Protein AF-A0AAW1VVE3-F1 (afdb_monomer_lite)

Sequence (100 aa):
MSASGYDGAYPKVSSWKTTEGETSNCCSWDGVGCDDRTGRVIALDVSHSYLYGQIPQKLAQLTSLTYFNVSHNNLTGSIPQRVLISYIREHFIRGKLRIV

Secondary structure (DSSP, 8-state):
-EE--STT---GGGG----TTS---GGGSTTEEE-TTT--EEEEE-TTS-EEEEPPGGGGG-TT--EEE--SSEEESPPPHHHHHHHHHHHHHTT-----

Structure (mmCIF, N/CA/C/O backbone):
data_AF-A0AAW1VVE3-F1
#
_entry.id   AF-A0AAW1VVE3-F1
#
loop_
_atom_site.group_PDB
_atom_site.id
_atom_site.type_symbol
_atom_site.label_atom_id
_atom_site.label_alt_id
_atom_site.label_comp_id
_atom_site.label_asym_id
_atom_site.label_entity_id
_atom_site.label_seq_id
_atom_site.pdbx_PDB_ins_code
_atom_site.Cartn_x
_atom_site.Cartn_y
_atom_site.Cartn_z
_atom_site.occupancy
_atom_site.B_iso_or_equiv
_atom_site.auth_seq_id
_atom_site.auth_comp_id
_atom_site.auth_asym_id
_atom_site.auth_atom_id
_atom_site.pdbx_PDB_model_num
ATOM 1 N N . MET A 1 1 ? 8.793 -4.379 -0.513 1.00 80.94 1 MET A N 1
ATOM 2 C CA . MET A 1 1 ? 8.592 -3.761 -1.837 1.00 80.94 1 MET A CA 1
ATOM 3 C C . MET A 1 1 ? 9.353 -2.455 -1.914 1.00 80.94 1 MET A C 1
ATOM 5 O O . MET A 1 1 ? 9.469 -1.788 -0.891 1.00 80.94 1 MET A O 1
ATOM 9 N N . SER A 1 2 ? 9.852 -2.136 -3.103 1.00 87.56 2 SER A N 1
ATOM 10 C CA . SER A 1 2 ? 10.632 -0.933 -3.404 1.00 87.56 2 SER A CA 1
ATOM 11 C C . SER A 1 2 ? 10.052 -0.236 -4.631 1.00 87.56 2 SER A C 1
ATOM 13 O O . SER A 1 2 ? 9.389 -0.874 -5.451 1.00 87.56 2 SER A O 1
ATOM 15 N N . ALA A 1 3 ? 10.296 1.065 -4.750 1.00 87.69 3 ALA A N 1
ATOM 16 C CA . ALA A 1 3 ? 9.888 1.866 -5.895 1.00 87.69 3 ALA A CA 1
ATOM 17 C C . ALA A 1 3 ? 11.025 2.010 -6.911 1.00 87.69 3 ALA A C 1
ATOM 19 O O . ALA A 1 3 ? 12.200 2.040 -6.540 1.00 87.69 3 ALA A O 1
ATOM 20 N N . SER A 1 4 ? 10.673 2.085 -8.194 1.00 82.56 4 SER A N 1
ATOM 21 C CA . SER A 1 4 ? 11.624 2.442 -9.247 1.00 82.56 4 SER A CA 1
ATOM 22 C C . SER A 1 4 ? 12.065 3.907 -9.136 1.00 82.56 4 SER A C 1
ATOM 24 O O . SER A 1 4 ? 11.281 4.755 -8.716 1.00 82.56 4 SER A O 1
ATOM 26 N N . GLY A 1 5 ? 13.313 4.190 -9.520 1.00 80.19 5 GLY A N 1
ATOM 27 C CA . GLY A 1 5 ? 13.909 5.531 -9.502 1.00 80.19 5 GLY A CA 1
ATOM 28 C C . GLY A 1 5 ? 14.055 6.192 -10.878 1.00 80.19 5 GLY A C 1
ATOM 29 O O . GLY A 1 5 ? 14.802 7.157 -10.984 1.00 80.19 5 GLY A O 1
ATOM 30 N N . TYR A 1 6 ? 13.424 5.665 -11.936 1.00 80.12 6 TYR A N 1
ATOM 31 C CA . TYR A 1 6 ? 13.502 6.277 -13.270 1.00 80.12 6 TYR A CA 1
ATOM 32 C C . TYR A 1 6 ? 12.663 7.558 -13.357 1.00 80.12 6 TYR A C 1
ATOM 34 O O . TYR A 1 6 ? 11.564 7.636 -12.803 1.00 80.12 6 TYR A O 1
ATOM 42 N N . ASP A 1 7 ? 13.178 8.537 -14.099 1.00 73.56 7 ASP A N 1
ATOM 43 C CA . ASP A 1 7 ? 12.521 9.818 -14.349 1.00 73.56 7 ASP A CA 1
ATOM 44 C C . ASP A 1 7 ? 11.209 9.590 -15.127 1.00 73.56 7 ASP A C 1
ATOM 46 O O . ASP A 1 7 ? 11.213 9.041 -16.230 1.00 73.56 7 ASP A O 1
ATOM 50 N N . GLY A 1 8 ? 10.071 9.903 -14.497 1.00 78.12 8 GLY A N 1
ATOM 51 C CA . GLY A 1 8 ? 8.719 9.617 -15.005 1.00 78.12 8 GLY A CA 1
ATOM 52 C C . GLY A 1 8 ? 7.927 8.547 -14.239 1.00 78.12 8 GLY A C 1
ATOM 53 O O . GLY A 1 8 ? 6.733 8.380 -14.491 1.00 78.12 8 GLY A O 1
ATOM 54 N N . ALA A 1 9 ? 8.531 7.843 -13.277 1.00 84.38 9 ALA A N 1
ATOM 55 C CA . ALA A 1 9 ? 7.775 6.984 -12.366 1.00 84.38 9 ALA A CA 1
ATOM 56 C C . ALA A 1 9 ? 7.081 7.821 -11.273 1.00 84.38 9 ALA A C 1
ATOM 58 O O . ALA A 1 9 ? 7.725 8.626 -10.603 1.00 84.38 9 ALA A O 1
ATOM 59 N N . TYR A 1 10 ? 5.785 7.578 -11.032 1.00 88.25 10 TYR A N 1
ATOM 60 C CA . TYR A 1 10 ? 5.051 8.120 -9.877 1.00 88.25 10 TYR A CA 1
ATOM 61 C C . TYR A 1 10 ? 4.685 7.007 -8.878 1.00 88.25 10 TYR A C 1
ATOM 63 O O . TYR A 1 10 ? 3.550 6.521 -8.849 1.00 88.25 10 TYR A O 1
ATOM 71 N N . PRO A 1 11 ? 5.647 6.523 -8.078 1.00 92.50 11 PRO A N 1
ATOM 72 C CA . PRO A 1 11 ? 5.364 5.540 -7.048 1.00 92.50 11 PRO A CA 1
ATOM 73 C C . PRO A 1 11 ? 4.657 6.211 -5.865 1.00 92.50 11 PRO A C 1
ATOM 75 O O . PRO A 1 11 ? 5.254 7.017 -5.155 1.00 92.50 11 PRO A O 1
ATOM 78 N N . LYS A 1 12 ? 3.403 5.829 -5.595 1.00 94.12 12 LYS A N 1
ATOM 79 C CA . LYS A 1 12 ? 2.607 6.389 -4.481 1.00 94.12 12 LYS A CA 1
ATOM 80 C C . LYS A 1 12 ? 3.307 6.297 -3.118 1.00 94.12 12 LYS A C 1
ATOM 82 O O . LYS A 1 12 ? 3.170 7.181 -2.281 1.00 94.12 12 LYS A O 1
ATOM 87 N N . VAL A 1 13 ? 4.136 5.268 -2.920 1.00 91.62 13 VAL A N 1
ATOM 88 C CA . VAL A 1 13 ? 4.935 5.086 -1.695 1.00 91.62 13 VAL A CA 1
ATOM 89 C C . VAL A 1 13 ? 5.947 6.213 -1.440 1.00 91.62 13 VAL A C 1
ATOM 91 O O . VAL A 1 13 ? 6.423 6.345 -0.320 1.00 91.62 13 VAL A O 1
ATOM 94 N N . SER A 1 14 ? 6.255 7.063 -2.427 1.00 90.00 14 SER A N 1
ATOM 95 C CA . SER A 1 14 ? 7.079 8.265 -2.224 1.00 90.00 14 SER A CA 1
ATOM 96 C C . SER A 1 14 ? 6.409 9.317 -1.342 1.00 90.00 14 SER A C 1
ATOM 98 O O . SER A 1 14 ? 7.097 10.145 -0.740 1.00 90.00 14 SER A O 1
ATOM 100 N N . SER A 1 15 ? 5.076 9.300 -1.243 1.00 90.56 15 SER A N 1
ATOM 101 C CA . SER A 1 15 ? 4.343 10.188 -0.342 1.00 90.56 15 SER A CA 1
ATOM 102 C C . SER A 1 15 ? 4.378 9.693 1.113 1.00 90.56 15 SER A C 1
ATOM 104 O O . SER A 1 15 ? 4.010 10.440 2.020 1.00 90.56 15 SER A O 1
ATOM 106 N N . TRP A 1 16 ? 4.796 8.442 1.350 1.00 90.19 16 TRP A N 1
ATOM 107 C CA . TRP A 1 16 ? 4.735 7.778 2.652 1.00 90.19 16 TRP A CA 1
ATOM 108 C C . TRP A 1 16 ? 5.912 8.222 3.519 1.00 90.19 16 TRP A C 1
ATOM 110 O O . TRP A 1 16 ? 6.855 7.476 3.781 1.00 90.19 16 TRP A O 1
ATOM 120 N N . LYS A 1 17 ? 5.886 9.490 3.922 1.00 80.06 17 LYS A N 1
ATOM 121 C CA . LYS A 1 17 ? 6.923 10.093 4.752 1.00 80.06 17 LYS A CA 1
ATOM 122 C C . LYS A 1 17 ? 6.578 9.881 6.220 1.00 80.06 17 LYS A C 1
ATOM 124 O O . LYS A 1 17 ? 5.576 10.387 6.727 1.00 80.06 17 LYS A O 1
ATOM 129 N N . THR A 1 18 ? 7.427 9.134 6.911 1.00 74.00 18 THR A N 1
ATOM 130 C CA . THR A 1 18 ? 7.451 9.097 8.371 1.00 74.00 18 THR A CA 1
ATOM 131 C C . THR A 1 18 ? 8.465 10.136 8.834 1.00 74.00 18 THR A C 1
ATOM 133 O O . THR A 1 18 ? 9.667 9.923 8.690 1.00 74.00 18 THR A O 1
ATOM 136 N N . THR A 1 19 ? 7.999 11.283 9.318 1.00 63.34 19 THR A N 1
ATOM 137 C CA . THR A 1 19 ? 8.855 12.270 9.982 1.00 63.34 19 THR A CA 1
ATOM 138 C C . THR A 1 19 ? 9.306 11.696 11.326 1.00 63.34 19 THR A C 1
ATOM 140 O O . THR A 1 19 ? 8.486 11.256 12.132 1.00 63.34 19 THR A O 1
ATOM 143 N N . GLU A 1 20 ? 10.619 11.633 11.560 1.00 62.09 20 GLU A N 1
ATOM 144 C CA . GLU A 1 20 ? 11.150 11.243 12.868 1.00 62.09 20 GLU A CA 1
ATOM 145 C C . GLU A 1 20 ? 10.663 12.244 13.924 1.00 62.09 20 GLU A C 1
ATOM 147 O O . GLU A 1 20 ? 10.887 13.445 13.799 1.00 62.09 20 GLU A O 1
ATOM 152 N N . GLY A 1 21 ? 9.970 11.747 14.951 1.00 60.34 21 GLY A N 1
ATOM 153 C CA . GLY A 1 21 ? 9.437 12.569 16.043 1.00 60.34 21 GLY A CA 1
ATOM 154 C C . GLY A 1 21 ? 7.963 12.974 15.917 1.00 60.34 21 GLY A C 1
ATOM 155 O O . GLY A 1 21 ? 7.421 13.505 16.883 1.00 60.34 21 GLY A O 1
ATOM 156 N N . GLU A 1 22 ? 7.284 12.668 14.806 1.00 57.34 22 GLU A N 1
ATOM 157 C CA . GLU A 1 22 ? 5.838 12.892 14.660 1.00 57.34 22 GLU A CA 1
ATOM 158 C C . GLU A 1 22 ? 5.064 11.579 14.498 1.00 57.34 22 GLU A C 1
ATOM 160 O O . GLU A 1 22 ? 5.509 10.616 13.867 1.00 57.34 22 GLU A O 1
ATOM 165 N N . THR A 1 23 ? 3.842 11.544 15.031 1.00 60.88 23 THR A N 1
ATOM 166 C CA . THR A 1 23 ? 2.867 10.503 14.700 1.00 60.88 23 THR A CA 1
ATOM 167 C C . THR A 1 23 ? 2.436 10.684 13.245 1.00 60.88 23 THR A C 1
ATOM 169 O O . THR A 1 23 ? 1.509 11.441 12.963 1.00 60.88 23 THR A O 1
ATOM 172 N N . SER A 1 24 ? 3.131 10.027 12.310 1.00 69.25 24 SER A N 1
ATOM 173 C CA . SER A 1 24 ? 2.794 10.081 10.884 1.00 69.25 24 SER A CA 1
ATOM 174 C C . SER A 1 24 ? 1.355 9.607 10.664 1.00 69.25 24 SER A C 1
ATOM 176 O O . SER A 1 24 ? 1.007 8.459 10.957 1.00 69.25 24 SER A O 1
ATOM 178 N N . ASN A 1 25 ? 0.501 10.506 10.173 1.00 84.62 25 ASN A N 1
ATOM 179 C CA . ASN A 1 25 ? -0.871 10.171 9.828 1.00 84.62 25 ASN A CA 1
ATOM 180 C C . ASN A 1 25 ? -0.897 9.520 8.444 1.00 84.62 25 ASN A C 1
ATOM 182 O O . ASN A 1 25 ? -0.934 10.205 7.427 1.00 84.62 25 ASN A O 1
ATOM 186 N N . CYS A 1 26 ? -0.905 8.189 8.409 1.00 90.12 26 CYS A N 1
ATOM 187 C CA . CYS A 1 26 ? -0.918 7.434 7.157 1.00 90.12 26 CYS A CA 1
ATOM 188 C C . CYS A 1 26 ? -2.130 7.716 6.253 1.00 90.12 26 CYS A C 1
ATOM 190 O O . CYS A 1 26 ? -2.089 7.387 5.075 1.00 90.12 26 CYS A O 1
ATOM 192 N N . CYS A 1 27 ? -3.192 8.348 6.759 1.00 92.00 27 CYS A N 1
ATOM 193 C CA . CYS A 1 27 ? -4.380 8.673 5.971 1.00 92.00 27 CYS A CA 1
ATOM 194 C C . CYS A 1 27 ? -4.169 9.834 4.987 1.00 92.00 27 CYS A C 1
ATOM 196 O O . CYS A 1 27 ? -5.022 10.064 4.137 1.00 92.00 27 CYS A O 1
ATOM 198 N N . SER A 1 28 ? -3.053 10.565 5.084 1.00 91.31 28 SER A N 1
ATOM 199 C CA . SER A 1 28 ? -2.643 11.547 4.071 1.00 91.31 28 SER A CA 1
ATOM 200 C C . SER A 1 28 ? -1.756 10.947 2.979 1.00 91.31 28 SER A C 1
ATOM 202 O O . SER A 1 28 ? -1.323 11.659 2.075 1.00 91.31 28 SER A O 1
ATOM 204 N N . TRP A 1 29 ? -1.437 9.654 3.068 1.00 93.88 29 TRP A N 1
ATOM 205 C CA . TRP A 1 29 ? -0.576 8.994 2.104 1.00 93.88 29 TRP A CA 1
ATOM 206 C C . TRP A 1 29 ? -1.334 8.610 0.834 1.00 93.88 29 TRP A C 1
ATOM 208 O O . TRP A 1 29 ? -2.439 8.068 0.878 1.00 93.88 29 TRP A O 1
ATOM 218 N N . ASP A 1 30 ? -0.690 8.803 -0.313 1.00 94.69 30 ASP A N 1
ATOM 219 C CA . ASP A 1 30 ? -1.219 8.411 -1.606 1.00 94.69 30 ASP A CA 1
ATOM 220 C C . ASP A 1 30 ? -1.507 6.912 -1.628 1.00 94.69 30 ASP A C 1
ATOM 222 O O . ASP A 1 30 ? -0.674 6.067 -1.273 1.00 94.69 30 ASP A O 1
ATOM 226 N N . GLY A 1 31 ? -2.714 6.588 -2.087 1.00 95.06 31 GLY A N 1
ATOM 227 C CA . GLY A 1 31 ? -3.188 5.215 -2.164 1.00 95.06 31 GLY A CA 1
ATOM 228 C C . GLY A 1 31 ? -3.655 4.636 -0.831 1.00 95.06 31 GLY A C 1
ATOM 229 O O . GLY A 1 31 ? -4.083 3.488 -0.829 1.00 95.06 31 GLY A O 1
ATOM 230 N N . VAL A 1 32 ? -3.616 5.378 0.279 1.00 95.81 32 VAL A N 1
ATOM 231 C CA . VAL A 1 32 ? -4.163 4.933 1.567 1.00 95.81 32 VAL A CA 1
ATOM 232 C C . VAL A 1 32 ? -5.521 5.587 1.797 1.00 95.81 32 VAL A C 1
ATOM 234 O O . VAL A 1 32 ? -5.641 6.804 1.841 1.00 95.81 32 VAL A O 1
ATOM 237 N N . GLY A 1 33 ? -6.556 4.766 1.956 1.00 95.81 33 GLY A N 1
ATOM 238 C CA . GLY A 1 33 ? -7.881 5.204 2.383 1.00 95.81 33 GLY A CA 1
ATOM 239 C C . GLY A 1 33 ? -8.160 4.748 3.808 1.00 95.81 33 GLY A C 1
ATOM 240 O O . GLY A 1 33 ? -7.991 3.567 4.135 1.00 95.81 33 GLY A O 1
ATOM 241 N N . CYS A 1 34 ? -8.611 5.676 4.644 1.00 96.19 34 CYS A N 1
ATOM 242 C CA . CYS A 1 34 ? -8.971 5.419 6.032 1.00 96.19 34 CYS A CA 1
ATOM 243 C C . CYS A 1 34 ? -10.476 5.553 6.261 1.00 96.19 34 CYS A C 1
ATOM 245 O O . CYS A 1 34 ? -11.171 6.251 5.533 1.00 96.19 34 CYS A O 1
ATOM 247 N N . ASP A 1 35 ? -10.970 4.875 7.290 1.00 95.31 35 ASP A N 1
ATOM 248 C CA . ASP A 1 35 ? -12.296 5.119 7.844 1.00 95.31 35 ASP A CA 1
ATOM 249 C C . ASP A 1 35 ? -12.281 6.420 8.660 1.00 95.31 35 ASP A C 1
ATOM 251 O O . ASP A 1 35 ? -11.533 6.525 9.633 1.00 95.31 35 ASP A O 1
ATOM 255 N N . ASP A 1 36 ? -13.125 7.389 8.298 1.00 92.75 36 ASP A N 1
ATOM 256 C CA . ASP A 1 36 ? -13.142 8.732 8.906 1.00 92.75 36 ASP A CA 1
ATOM 257 C C . ASP A 1 36 ? -13.468 8.724 10.408 1.00 92.75 36 ASP A C 1
ATOM 259 O O . ASP A 1 36 ? -13.107 9.645 11.140 1.00 92.75 36 ASP A O 1
ATOM 263 N N . ARG A 1 37 ? -14.150 7.679 10.896 1.00 94.12 37 ARG A N 1
ATOM 264 C CA . ARG A 1 37 ? -14.573 7.569 12.299 1.00 94.12 37 ARG A CA 1
ATOM 265 C C . ARG A 1 37 ? -13.506 6.936 13.189 1.00 94.12 37 ARG A C 1
ATOM 267 O O . ARG A 1 37 ? -13.394 7.290 14.358 1.00 94.12 37 ARG A O 1
ATOM 274 N N . THR A 1 38 ? -12.780 5.948 12.677 1.00 93.81 38 THR A N 1
ATOM 275 C CA . THR A 1 38 ? -11.832 5.135 13.457 1.00 93.81 38 THR A CA 1
ATOM 276 C C . THR A 1 38 ? -10.372 5.396 13.105 1.00 93.81 38 THR A C 1
ATOM 278 O O . THR A 1 38 ? -9.495 4.930 13.831 1.00 93.81 38 THR A O 1
ATOM 281 N N . GLY A 1 39 ? -10.098 6.088 11.996 1.00 92.31 39 GLY A N 1
ATOM 282 C CA . GLY A 1 39 ? -8.751 6.318 11.469 1.00 92.31 39 GLY A CA 1
ATOM 283 C C . GLY A 1 39 ? -8.053 5.047 10.976 1.00 92.31 39 GLY A C 1
ATOM 284 O O . GLY A 1 39 ? -6.855 5.061 10.706 1.00 92.31 39 GLY A O 1
ATOM 285 N N . ARG A 1 40 ? -8.764 3.915 10.888 1.00 94.00 40 ARG A N 1
ATOM 286 C CA . ARG A 1 40 ? -8.180 2.645 10.443 1.00 94.00 40 ARG A CA 1
ATOM 287 C C . ARG A 1 40 ? -8.090 2.603 8.927 1.00 94.00 40 ARG A C 1
ATOM 289 O O . ARG A 1 40 ? -9.022 3.008 8.242 1.00 94.00 40 ARG A O 1
ATOM 296 N N . VAL A 1 41 ? -7.010 2.022 8.411 1.00 95.00 41 VAL A N 1
ATOM 297 C CA . VAL A 1 41 ? -6.846 1.789 6.972 1.00 95.00 41 VAL A CA 1
ATOM 298 C C . VAL A 1 41 ? -7.874 0.762 6.491 1.00 95.00 41 VAL A C 1
ATOM 300 O O . VAL A 1 41 ? -7.884 -0.383 6.954 1.00 95.00 41 VAL A O 1
ATOM 303 N N . ILE A 1 42 ? -8.711 1.181 5.545 1.00 95.50 42 ILE A N 1
ATOM 304 C CA . ILE A 1 42 ? -9.750 0.364 4.902 1.00 95.50 42 ILE A CA 1
ATOM 305 C C . ILE A 1 42 ? -9.474 0.136 3.416 1.00 95.50 42 ILE A C 1
ATOM 307 O O . ILE A 1 42 ? -9.925 -0.863 2.862 1.00 95.50 42 ILE A O 1
ATOM 311 N N . ALA A 1 43 ? -8.674 0.992 2.779 1.00 94.75 43 ALA A N 1
ATOM 312 C CA . ALA A 1 43 ? -8.293 0.843 1.382 1.00 94.75 43 ALA A CA 1
ATOM 313 C C . ALA A 1 43 ? -6.790 1.050 1.192 1.00 94.75 43 ALA A C 1
ATOM 315 O O . ALA A 1 43 ? -6.195 1.951 1.779 1.00 94.75 43 ALA A O 1
ATOM 316 N N . LEU A 1 44 ? -6.184 0.216 0.349 1.00 94.81 44 LEU A N 1
ATOM 317 C CA . LEU A 1 44 ? -4.802 0.369 -0.084 1.00 94.81 44 LEU A CA 1
ATOM 318 C C . LEU A 1 44 ? -4.704 0.135 -1.597 1.00 94.81 44 LEU A C 1
ATOM 320 O O . LEU A 1 44 ? -4.795 -1.000 -2.066 1.00 94.81 44 LEU A O 1
ATOM 324 N N . ASP A 1 45 ? -4.516 1.215 -2.354 1.00 94.19 45 ASP A N 1
ATOM 325 C CA . ASP A 1 45 ? -4.319 1.224 -3.802 1.00 94.19 45 ASP A CA 1
ATOM 326 C C . ASP A 1 45 ? -2.913 1.699 -4.164 1.00 94.19 45 ASP A C 1
ATOM 328 O O . ASP A 1 45 ? -2.651 2.891 -4.312 1.00 94.19 45 ASP A O 1
ATOM 332 N N . VAL A 1 46 ? -2.014 0.753 -4.403 1.00 93.81 46 VAL A N 1
ATOM 333 C CA . VAL A 1 46 ? -0.687 1.034 -4.966 1.00 93.81 46 VAL A CA 1
ATOM 334 C C . VAL A 1 46 ? -0.572 0.500 -6.388 1.00 93.81 46 VAL A C 1
ATOM 336 O O . VAL A 1 46 ? 0.517 0.170 -6.850 1.00 93.81 46 VAL A O 1
ATOM 339 N N . SER A 1 47 ? -1.690 0.399 -7.110 1.00 92.25 47 SER A N 1
ATOM 340 C CA . SER A 1 47 ? -1.663 -0.012 -8.511 1.00 92.25 47 SER A CA 1
ATOM 341 C C . SER A 1 47 ? -0.897 0.997 -9.374 1.00 92.25 47 SER A C 1
ATOM 343 O O . SER A 1 47 ? -0.804 2.177 -9.012 1.00 92.25 47 SER A O 1
ATOM 345 N N . HIS A 1 48 ? -0.319 0.538 -10.489 1.00 91.88 48 HIS A N 1
ATOM 346 C CA . HIS A 1 48 ? 0.419 1.385 -11.445 1.00 91.88 48 HIS A CA 1
ATOM 347 C C . HIS A 1 48 ? 1.520 2.244 -10.800 1.00 91.88 48 HIS A C 1
ATOM 349 O O . HIS A 1 48 ? 1.747 3.381 -11.198 1.00 91.88 48 HIS A O 1
ATOM 355 N N . SER A 1 49 ? 2.181 1.726 -9.766 1.00 93.06 49 SER A N 1
ATOM 356 C CA . SER A 1 49 ? 3.127 2.501 -8.954 1.00 93.06 49 SER A CA 1
ATOM 357 C C . SER A 1 49 ? 4.582 2.105 -9.205 1.00 93.06 49 SER A C 1
ATOM 359 O O . SER A 1 49 ? 5.446 2.432 -8.398 1.00 93.06 49 SER A O 1
ATOM 361 N N . TYR A 1 50 ? 4.865 1.390 -10.304 1.00 92.50 50 TYR A N 1
ATOM 362 C CA . TYR A 1 50 ? 6.212 0.934 -10.679 1.00 92.50 50 TYR A CA 1
ATOM 363 C C . TYR A 1 50 ? 6.959 0.241 -9.525 1.00 92.50 50 TYR A C 1
ATOM 365 O O . TYR A 1 50 ? 8.178 0.366 -9.374 1.00 92.50 50 TYR A O 1
ATOM 373 N N . LEU A 1 51 ? 6.213 -0.476 -8.682 1.00 92.56 51 LEU A N 1
ATOM 374 C CA . LEU A 1 51 ? 6.761 -1.172 -7.527 1.00 92.56 51 LEU A CA 1
ATOM 375 C C . LEU A 1 51 ? 7.344 -2.517 -7.940 1.00 92.56 51 LEU A C 1
ATOM 377 O O . LEU A 1 51 ? 6.823 -3.182 -8.835 1.00 92.56 51 LEU A O 1
ATOM 381 N N . TYR A 1 52 ? 8.392 -2.941 -7.242 1.00 92.62 52 TYR A N 1
ATOM 382 C CA . TYR A 1 52 ? 9.007 -4.249 -7.432 1.00 92.62 52 TYR A CA 1
ATOM 383 C C . TYR A 1 52 ? 9.422 -4.904 -6.109 1.00 92.62 52 TYR A C 1
ATOM 385 O O . TYR A 1 52 ? 9.377 -4.306 -5.025 1.00 92.62 52 TYR A O 1
ATOM 393 N N . GLY A 1 53 ? 9.809 -6.177 -6.203 1.00 92.94 53 GLY A N 1
ATOM 394 C CA . GLY A 1 53 ? 10.178 -7.013 -5.061 1.00 92.94 53 GLY A CA 1
ATOM 395 C C . GLY A 1 53 ? 8.972 -7.697 -4.420 1.00 92.94 53 GLY A C 1
ATOM 396 O O . GLY A 1 53 ? 7.905 -7.794 -5.021 1.00 92.94 53 GLY A O 1
ATOM 397 N N . GLN A 1 54 ? 9.140 -8.211 -3.202 1.00 92.94 54 GLN A N 1
ATOM 398 C CA . GLN A 1 54 ? 8.106 -9.024 -2.562 1.00 92.94 54 GLN A CA 1
ATOM 399 C C . GLN A 1 54 ? 6.999 -8.196 -1.894 1.00 92.94 54 GLN A C 1
ATOM 401 O O . GLN A 1 54 ? 7.266 -7.141 -1.293 1.00 92.94 54 GLN A O 1
ATOM 406 N N . ILE A 1 55 ? 5.773 -8.730 -1.945 1.00 91.12 55 ILE A N 1
ATOM 407 C CA . ILE A 1 55 ? 4.625 -8.259 -1.160 1.00 91.12 55 ILE A CA 1
ATOM 408 C C . ILE A 1 55 ? 4.915 -8.486 0.338 1.00 91.12 55 ILE A C 1
ATOM 410 O O . ILE A 1 55 ? 5.115 -9.629 0.762 1.00 91.12 55 ILE A O 1
ATOM 414 N N . PRO A 1 56 ? 4.947 -7.428 1.172 1.00 91.88 56 PRO A N 1
ATOM 415 C CA . PRO A 1 56 ? 5.268 -7.574 2.588 1.00 91.88 56 PRO A CA 1
ATOM 416 C C . PRO A 1 56 ? 4.180 -8.325 3.361 1.00 91.88 56 PRO A C 1
ATOM 418 O O . PRO A 1 56 ? 3.021 -7.913 3.382 1.00 91.88 56 PRO A O 1
ATOM 421 N N . GLN A 1 57 ? 4.569 -9.358 4.112 1.00 91.19 57 GLN A N 1
ATOM 422 C CA . GLN A 1 57 ? 3.626 -10.114 4.950 1.00 91.19 57 GLN A CA 1
ATOM 423 C C . GLN A 1 57 ? 3.040 -9.286 6.105 1.00 91.19 57 GLN A C 1
ATOM 425 O O . GLN A 1 57 ? 1.942 -9.573 6.578 1.00 91.19 57 GLN A O 1
ATOM 430 N N . LYS A 1 58 ? 3.706 -8.189 6.499 1.00 91.19 58 LYS A N 1
ATOM 431 C CA . LYS A 1 58 ? 3.187 -7.224 7.485 1.00 91.19 58 LYS A CA 1
ATOM 432 C C . LYS A 1 58 ? 1.867 -6.568 7.058 1.00 91.19 58 LYS A C 1
ATOM 434 O O . LYS A 1 58 ? 1.132 -6.117 7.927 1.00 91.19 58 LYS A O 1
ATOM 439 N N . LEU A 1 59 ? 1.506 -6.584 5.768 1.00 90.12 59 LEU A N 1
ATOM 440 C CA . LEU A 1 59 ? 0.187 -6.122 5.311 1.00 90.12 59 LEU A CA 1
ATOM 441 C C . LEU A 1 59 ? -0.970 -6.898 5.968 1.00 90.12 59 LEU A C 1
ATOM 443 O O . LEU A 1 59 ? -2.065 -6.362 6.099 1.00 90.12 59 LEU A O 1
ATOM 447 N N . ALA A 1 60 ? -0.724 -8.112 6.476 1.00 88.88 60 ALA A N 1
ATOM 448 C CA . ALA A 1 60 ? -1.692 -8.861 7.276 1.00 88.88 60 ALA A CA 1
ATOM 449 C C . ALA A 1 60 ? -2.073 -8.182 8.610 1.00 88.88 60 ALA A C 1
ATOM 451 O O . ALA A 1 60 ? -3.013 -8.629 9.264 1.00 88.88 60 ALA A O 1
ATOM 452 N N . GLN A 1 61 ? -1.368 -7.130 9.036 1.00 92.69 61 GLN A N 1
ATOM 453 C CA . GLN A 1 61 ? -1.713 -6.343 10.225 1.00 92.69 61 GLN A CA 1
ATOM 454 C C . GLN A 1 61 ? -2.828 -5.318 9.953 1.00 92.69 61 GLN A C 1
ATOM 456 O O . GLN A 1 61 ? -3.453 -4.834 10.896 1.00 92.69 61 GLN A O 1
ATOM 461 N N . LEU A 1 62 ? -3.132 -5.024 8.683 1.00 92.12 62 LEU A N 1
ATOM 462 C CA . LEU A 1 62 ? -4.222 -4.132 8.280 1.00 92.12 62 LEU A CA 1
ATOM 463 C C . LEU A 1 62 ? -5.566 -4.870 8.372 1.00 92.12 62 LEU A C 1
ATOM 465 O O . LEU A 1 62 ? -6.153 -5.296 7.382 1.00 92.12 62 LEU A O 1
ATOM 469 N N . THR A 1 63 ? -6.045 -5.074 9.598 1.00 91.75 63 THR A N 1
ATOM 470 C CA . THR A 1 63 ? -7.203 -5.938 9.890 1.00 91.75 63 THR A CA 1
ATOM 471 C C . THR A 1 63 ? -8.546 -5.392 9.410 1.00 91.75 63 THR A C 1
ATOM 473 O O . THR A 1 63 ? -9.500 -6.158 9.322 1.00 91.75 63 THR A O 1
ATOM 476 N N . SER A 1 64 ? -8.632 -4.093 9.115 1.00 93.94 64 SER A N 1
ATOM 477 C CA . SER A 1 64 ? -9.859 -3.427 8.645 1.00 93.94 64 SER A CA 1
ATOM 478 C C . SER A 1 64 ? -9.880 -3.209 7.126 1.00 93.94 64 SER A C 1
ATOM 480 O O . SER A 1 64 ? -10.793 -2.571 6.617 1.00 93.94 64 SER A O 1
ATOM 482 N N . LEU A 1 65 ? -8.892 -3.744 6.402 1.00 92.38 65 LEU A N 1
ATOM 483 C CA . LEU A 1 65 ? -8.710 -3.523 4.972 1.00 92.38 65 LEU A CA 1
ATOM 484 C C . LEU A 1 65 ? -9.794 -4.240 4.150 1.00 92.38 65 LEU A C 1
ATOM 486 O O . LEU A 1 65 ? -9.844 -5.469 4.102 1.00 92.38 65 LEU A O 1
ATOM 490 N N . THR A 1 66 ? -10.642 -3.478 3.466 1.00 92.00 66 THR A N 1
ATOM 491 C CA . THR A 1 66 ? -11.731 -3.973 2.609 1.00 92.00 66 THR A CA 1
ATOM 492 C C . THR A 1 66 ? -11.405 -3.875 1.122 1.00 92.00 66 THR A C 1
ATOM 494 O O . THR A 1 66 ? -11.950 -4.651 0.340 1.00 92.00 66 THR A O 1
ATOM 497 N N . TYR A 1 67 ? -10.476 -2.992 0.744 1.00 91.19 67 TYR A N 1
ATOM 498 C CA . TYR A 1 67 ? -10.004 -2.813 -0.627 1.00 91.19 67 TYR A CA 1
ATOM 499 C C . TYR A 1 67 ? -8.475 -2.913 -0.695 1.00 91.19 67 TYR A C 1
ATOM 501 O O . TYR A 1 67 ? -7.760 -2.243 0.054 1.00 91.19 67 TYR A O 1
ATOM 509 N N . PHE A 1 68 ? -7.962 -3.741 -1.607 1.00 91.12 68 PHE A N 1
ATOM 510 C CA . PHE A 1 68 ? -6.524 -3.901 -1.822 1.00 91.12 68 PHE A CA 1
ATOM 511 C C . PHE A 1 68 ? -6.208 -4.093 -3.300 1.00 91.12 68 PHE A C 1
ATOM 513 O O . PHE A 1 68 ? -6.623 -5.084 -3.900 1.00 91.12 68 PHE A O 1
ATOM 520 N N . ASN A 1 69 ? -5.428 -3.175 -3.869 1.00 90.00 69 ASN A N 1
ATOM 521 C CA . ASN A 1 69 ? -5.046 -3.211 -5.272 1.00 90.00 69 ASN A CA 1
ATOM 522 C C . ASN A 1 69 ? -3.543 -2.954 -5.443 1.00 90.00 69 ASN A C 1
ATOM 524 O O . ASN A 1 69 ? -3.031 -1.870 -5.167 1.00 90.00 69 ASN A O 1
ATOM 528 N N . VAL A 1 70 ? -2.842 -3.976 -5.935 1.00 91.06 70 VAL A N 1
ATOM 529 C CA . VAL A 1 70 ? -1.402 -3.953 -6.257 1.00 91.06 70 VAL A CA 1
ATOM 530 C C . VAL A 1 70 ? -1.132 -4.230 -7.736 1.00 91.06 70 VAL A C 1
ATOM 532 O O . VAL A 1 70 ? 0.013 -4.447 -8.131 1.00 91.06 70 VAL A O 1
ATOM 535 N N . SER A 1 71 ? -2.181 -4.247 -8.561 1.00 88.19 71 SER A N 1
ATOM 536 C CA . SER A 1 71 ? -2.082 -4.569 -9.985 1.00 88.19 71 SER A CA 1
ATOM 537 C C . SER A 1 71 ? -1.197 -3.579 -10.749 1.00 88.19 71 SER A C 1
ATOM 539 O O . SER A 1 71 ? -0.974 -2.452 -10.311 1.00 88.19 71 SER A O 1
ATOM 541 N N . HIS A 1 72 ? -0.692 -3.992 -11.913 1.00 90.00 72 HIS A N 1
ATOM 542 C CA . HIS A 1 72 ? 0.176 -3.152 -12.749 1.00 90.00 72 HIS A CA 1
ATOM 543 C C . HIS A 1 72 ? 1.449 -2.680 -12.020 1.00 90.00 72 HIS A C 1
ATOM 545 O O . HIS A 1 72 ? 1.859 -1.526 -12.108 1.00 90.00 72 HIS A O 1
ATOM 551 N N . ASN A 1 73 ? 2.076 -3.605 -11.297 1.00 90.75 73 ASN A N 1
ATOM 552 C CA . ASN A 1 73 ? 3.413 -3.480 -10.727 1.00 90.75 73 ASN A CA 1
ATOM 553 C C . ASN A 1 73 ? 4.225 -4.735 -11.076 1.00 90.75 73 ASN A C 1
ATOM 555 O O . ASN A 1 73 ? 3.671 -5.706 -11.585 1.00 90.75 73 ASN A O 1
ATOM 559 N N . ASN A 1 74 ? 5.517 -4.735 -10.755 1.00 91.88 74 ASN A N 1
ATOM 560 C CA . ASN A 1 74 ? 6.409 -5.887 -10.885 1.00 91.88 74 ASN A CA 1
ATOM 561 C C . ASN A 1 74 ? 6.660 -6.558 -9.517 1.00 91.88 74 ASN A C 1
ATOM 56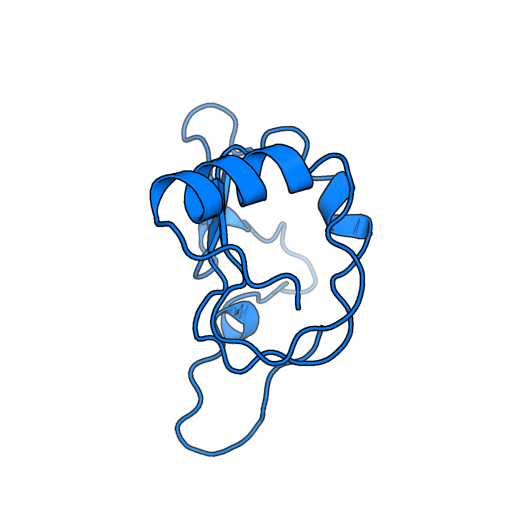3 O O . ASN A 1 74 ? 7.797 -6.830 -9.119 1.00 91.88 74 ASN A O 1
ATOM 567 N N . LEU A 1 75 ? 5.585 -6.723 -8.742 1.00 91.44 75 LEU A N 1
ATOM 568 C CA . LEU A 1 75 ? 5.626 -7.321 -7.409 1.00 91.44 75 LEU A CA 1
ATOM 569 C C . LEU A 1 75 ? 5.599 -8.848 -7.505 1.00 91.44 75 LEU A C 1
ATOM 571 O O . LEU A 1 75 ? 4.982 -9.412 -8.397 1.00 91.44 75 LEU A O 1
ATOM 575 N N . THR A 1 76 ? 6.252 -9.512 -6.558 1.00 90.44 76 THR A N 1
ATOM 576 C CA . THR A 1 76 ? 6.352 -10.977 -6.474 1.00 90.44 76 THR A CA 1
ATOM 577 C C . THR A 1 76 ? 5.941 -11.476 -5.087 1.00 90.44 76 THR A C 1
ATOM 579 O O . THR A 1 76 ? 5.742 -10.693 -4.152 1.00 90.44 76 THR A O 1
ATOM 582 N N . GLY A 1 77 ? 5.841 -12.796 -4.926 1.00 88.25 77 GLY A N 1
ATOM 583 C CA . GLY A 1 77 ? 5.443 -13.427 -3.668 1.00 88.25 77 GLY A CA 1
ATOM 584 C C . GLY A 1 77 ? 3.926 -13.510 -3.491 1.00 88.25 77 GLY A C 1
ATOM 585 O O . GLY A 1 77 ? 3.151 -13.111 -4.356 1.00 88.25 77 GLY A O 1
ATOM 586 N N . SER A 1 78 ? 3.497 -14.077 -2.366 1.00 88.25 78 SER A N 1
ATOM 587 C CA . SER A 1 78 ? 2.082 -14.311 -2.087 1.00 88.25 78 SER A CA 1
ATOM 588 C C . SER A 1 78 ? 1.423 -13.118 -1.401 1.00 88.25 78 SER A C 1
ATOM 590 O O . SER A 1 78 ? 1.990 -12.472 -0.514 1.00 88.25 78 SER A O 1
ATOM 592 N N . ILE A 1 79 ? 0.171 -12.863 -1.777 1.00 87.12 79 ILE A N 1
ATOM 593 C CA . ILE A 1 79 ? -0.694 -11.948 -1.036 1.00 87.12 79 ILE A CA 1
ATOM 594 C C . ILE A 1 79 ? -1.017 -12.597 0.318 1.00 87.12 79 ILE A C 1
ATOM 596 O O . ILE A 1 79 ? -1.463 -13.748 0.338 1.00 87.12 79 ILE A O 1
ATOM 600 N N . PRO A 1 80 ? -0.826 -11.896 1.450 1.00 88.88 80 PRO A N 1
ATOM 601 C CA . PRO A 1 80 ? -1.117 -12.463 2.761 1.00 88.88 80 PRO A CA 1
ATOM 602 C C . PRO A 1 80 ? -2.593 -12.855 2.872 1.00 88.88 80 PRO A C 1
ATOM 604 O O . PRO A 1 80 ? -3.469 -12.074 2.499 1.00 88.88 80 PRO A O 1
ATOM 607 N N . GLN A 1 81 ? -2.883 -14.031 3.436 1.00 84.25 81 GLN A N 1
ATOM 608 C CA . GLN A 1 81 ? -4.232 -14.621 3.465 1.00 84.25 81 GLN A CA 1
ATOM 609 C C . GLN A 1 81 ? -5.313 -13.662 3.991 1.00 84.25 81 GLN A C 1
ATOM 611 O O . GLN A 1 81 ? -6.425 -13.637 3.471 1.00 84.25 81 GLN A O 1
ATOM 616 N N . ARG A 1 82 ? -4.984 -12.835 4.993 1.00 83.12 82 ARG A N 1
ATOM 617 C CA . ARG A 1 82 ? -5.935 -11.872 5.569 1.00 83.12 82 ARG A CA 1
ATOM 618 C C . ARG A 1 82 ? -6.359 -10.781 4.578 1.00 83.12 82 ARG A C 1
ATOM 620 O O . ARG A 1 82 ? -7.487 -10.314 4.650 1.00 83.12 82 ARG A O 1
ATOM 627 N N . VAL A 1 83 ? -5.477 -10.399 3.658 1.00 84.62 83 VAL A N 1
ATOM 628 C CA . VAL A 1 83 ? -5.723 -9.355 2.648 1.00 84.62 83 VAL A CA 1
ATOM 629 C C . VAL A 1 83 ? -6.197 -9.950 1.317 1.00 84.62 83 VAL A C 1
ATOM 631 O O . VAL A 1 83 ? -6.807 -9.270 0.494 1.00 84.62 83 VAL A O 1
ATOM 634 N N . LEU A 1 84 ? -5.959 -11.249 1.119 1.00 82.44 84 LEU A N 1
ATOM 635 C CA . LEU A 1 84 ? -6.312 -11.987 -0.089 1.00 82.44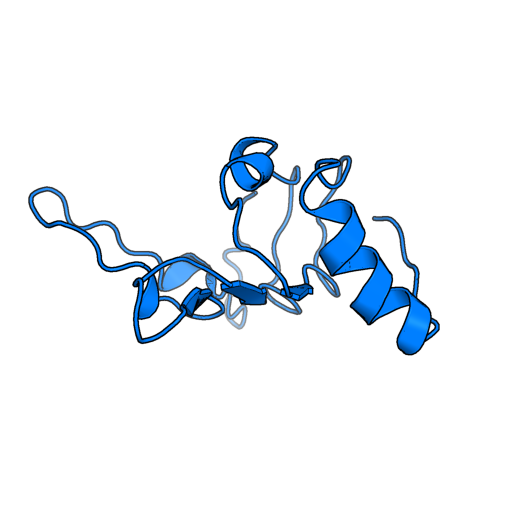 84 LEU A CA 1
ATOM 636 C C . LEU A 1 84 ? -7.807 -11.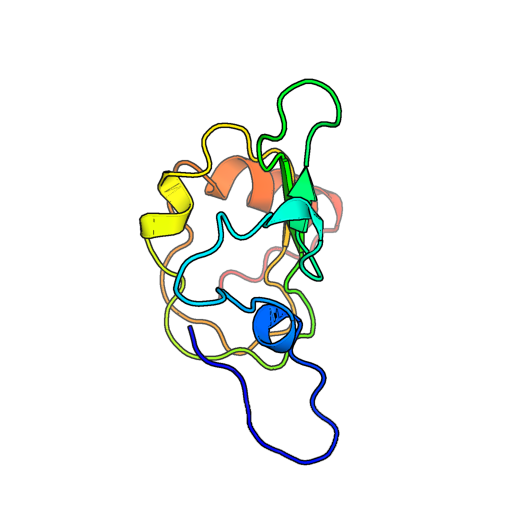897 -0.428 1.00 82.44 84 LEU A C 1
ATOM 638 O O . LEU A 1 84 ? -8.157 -11.791 -1.598 1.00 82.44 84 LEU A O 1
ATOM 642 N N . ILE A 1 85 ? -8.695 -11.889 0.570 1.00 79.31 85 ILE A N 1
ATOM 643 C CA . ILE A 1 85 ? -10.146 -11.785 0.336 1.00 79.31 85 ILE A CA 1
ATOM 644 C C . ILE A 1 85 ? -10.496 -10.438 -0.313 1.00 79.31 85 ILE A C 1
ATOM 646 O O . ILE A 1 85 ? -11.221 -10.404 -1.307 1.00 79.31 85 ILE A O 1
ATOM 650 N N . SER A 1 86 ? -9.953 -9.344 0.220 1.00 77.88 86 SER A N 1
ATOM 651 C CA . SER A 1 86 ? -10.156 -7.986 -0.296 1.00 77.88 86 SER A CA 1
ATOM 652 C C . SER A 1 86 ? -9.577 -7.827 -1.708 1.00 77.88 86 SER A C 1
ATOM 654 O O . SER A 1 86 ? -10.181 -7.177 -2.552 1.00 77.88 86 SER A O 1
ATOM 656 N N . TYR A 1 87 ? -8.459 -8.500 -1.998 1.00 74.44 87 TYR A N 1
ATOM 657 C CA . TYR A 1 87 ? -7.866 -8.563 -3.338 1.00 74.44 87 TYR A CA 1
ATOM 658 C C . TYR A 1 87 ? -8.739 -9.312 -4.357 1.00 74.44 87 TYR A C 1
ATOM 660 O O . TYR A 1 87 ? -8.999 -8.821 -5.456 1.00 74.44 87 TYR A O 1
ATOM 668 N N . ILE A 1 88 ? -9.189 -10.525 -4.008 1.00 73.94 88 ILE A N 1
ATOM 669 C CA . ILE A 1 88 ? -9.947 -11.387 -4.925 1.00 73.94 88 ILE A CA 1
ATOM 670 C C . ILE A 1 88 ? -11.286 -10.744 -5.276 1.00 73.94 88 ILE A C 1
ATOM 672 O O . ILE A 1 88 ? -11.684 -10.808 -6.434 1.00 73.94 88 ILE A O 1
ATOM 676 N N . ARG A 1 89 ? -11.967 -10.098 -4.320 1.00 71.19 89 ARG A N 1
ATOM 677 C CA . ARG A 1 89 ? -13.246 -9.412 -4.575 1.00 71.19 89 ARG A CA 1
ATOM 678 C C . ARG A 1 89 ? -13.148 -8.430 -5.742 1.00 71.19 89 ARG A C 1
ATOM 680 O O . ARG A 1 89 ? -13.969 -8.492 -6.649 1.00 71.19 89 ARG A O 1
ATOM 687 N N . GLU A 1 90 ? -12.111 -7.603 -5.771 1.00 65.50 90 GLU A N 1
ATOM 688 C CA . GLU A 1 90 ? -11.928 -6.612 -6.835 1.00 65.50 90 GLU A CA 1
ATOM 689 C C . GLU A 1 90 ? -11.500 -7.237 -8.168 1.00 65.50 90 GLU A C 1
ATOM 691 O O . GLU A 1 90 ? -12.008 -6.884 -9.236 1.00 65.50 90 GLU A O 1
ATOM 696 N N . HIS A 1 91 ? -10.570 -8.191 -8.132 1.00 65.31 91 HIS A N 1
ATOM 697 C CA . HIS A 1 91 ? -9.987 -8.746 -9.355 1.00 65.31 91 HIS A CA 1
ATOM 698 C C . HIS A 1 91 ? -10.824 -9.855 -10.003 1.00 65.31 91 HIS A C 1
ATOM 700 O O . HIS A 1 91 ? -10.760 -10.021 -11.223 1.00 65.31 91 HIS A O 1
ATOM 706 N N . PHE A 1 92 ? -11.648 -10.562 -9.228 1.00 59.44 92 PHE A N 1
ATOM 707 C CA . PHE A 1 92 ? -12.611 -11.536 -9.740 1.00 59.44 92 PHE A CA 1
ATOM 708 C C . PHE A 1 92 ? -13.805 -10.842 -10.409 1.00 59.44 92 PHE A C 1
ATOM 710 O O . PHE A 1 92 ? -14.168 -11.213 -11.521 1.00 59.44 92 PHE A O 1
ATOM 717 N N . ILE A 1 93 ? -14.344 -9.768 -9.811 1.00 52.78 93 ILE A N 1
ATOM 718 C CA . ILE A 1 93 ? -15.433 -8.970 -10.411 1.00 52.78 93 ILE A CA 1
ATOM 719 C C . ILE A 1 93 ? -15.005 -8.339 -11.745 1.00 52.78 93 ILE A C 1
ATOM 721 O O . ILE A 1 93 ? -15.808 -8.234 -12.668 1.00 52.78 93 ILE A O 1
ATOM 725 N N . ARG A 1 94 ? -13.728 -7.957 -11.881 1.00 56.47 94 ARG A N 1
ATOM 726 C CA . ARG A 1 94 ? -13.182 -7.351 -13.109 1.00 56.47 94 ARG A CA 1
ATOM 727 C C . ARG A 1 94 ? -12.576 -8.356 -14.100 1.00 56.47 94 ARG A C 1
ATOM 729 O O . ARG A 1 94 ? -11.961 -7.924 -15.074 1.00 56.47 94 ARG A O 1
ATOM 736 N N . GLY A 1 95 ? -12.696 -9.668 -13.860 1.00 50.69 95 GLY A N 1
ATOM 737 C CA . GLY A 1 95 ? -12.185 -10.715 -14.760 1.00 50.69 95 GLY A CA 1
ATOM 738 C C . GLY A 1 95 ? -10.662 -10.704 -14.972 1.00 50.69 95 GLY A C 1
ATOM 739 O O . GLY A 1 95 ? -10.174 -11.221 -15.973 1.00 50.69 95 GLY A O 1
ATOM 740 N N . LYS A 1 96 ? -9.897 -10.095 -14.058 1.00 56.41 96 LYS A N 1
ATOM 741 C CA . LYS A 1 96 ? -8.442 -9.885 -14.160 1.00 56.41 96 LYS A CA 1
ATOM 742 C C . LYS A 1 96 ? -7.730 -10.508 -12.964 1.00 56.41 96 LYS A C 1
ATOM 744 O O . LYS A 1 96 ? -7.037 -9.815 -12.221 1.00 56.41 96 LYS A O 1
ATOM 749 N N . LEU A 1 97 ? -7.887 -11.811 -12.749 1.00 47.69 97 LEU A N 1
ATOM 750 C CA . LEU A 1 97 ? -7.034 -12.500 -11.784 1.00 47.69 97 LEU A CA 1
ATOM 751 C C . LEU A 1 97 ? -5.665 -12.748 -12.436 1.00 47.69 97 LEU A C 1
ATOM 753 O O . LEU A 1 97 ? -5.454 -13.758 -13.099 1.00 47.69 97 LEU A O 1
ATOM 757 N N . ARG A 1 98 ? -4.736 -11.800 -12.277 1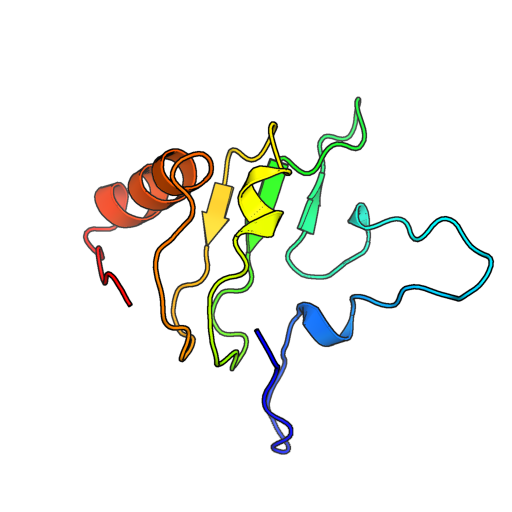.00 48.28 98 ARG A N 1
ATOM 758 C CA . ARG A 1 98 ? -3.313 -12.016 -12.558 1.00 48.28 98 ARG A CA 1
ATOM 759 C C . ARG A 1 98 ? -2.619 -12.161 -11.209 1.00 48.28 98 ARG A C 1
ATOM 761 O O . ARG A 1 98 ? -2.364 -11.171 -10.531 1.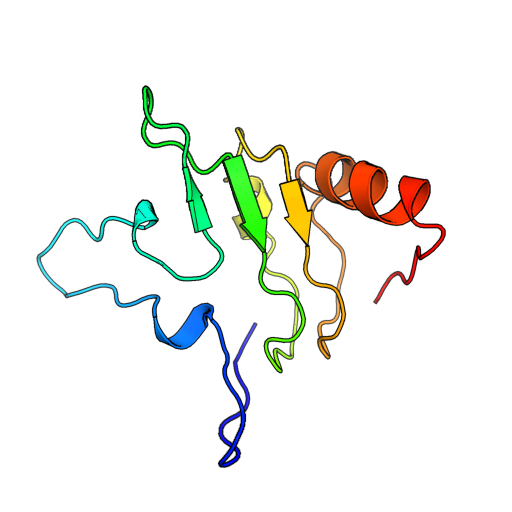00 48.28 98 ARG A O 1
ATOM 768 N N . ILE A 1 99 ? -2.438 -13.408 -10.779 1.00 50.25 99 ILE A N 1
ATOM 769 C CA . ILE A 1 99 ? -1.629 -13.730 -9.603 1.00 50.25 99 ILE A CA 1
ATOM 770 C C . ILE A 1 99 ? -0.184 -13.502 -10.033 1.00 50.2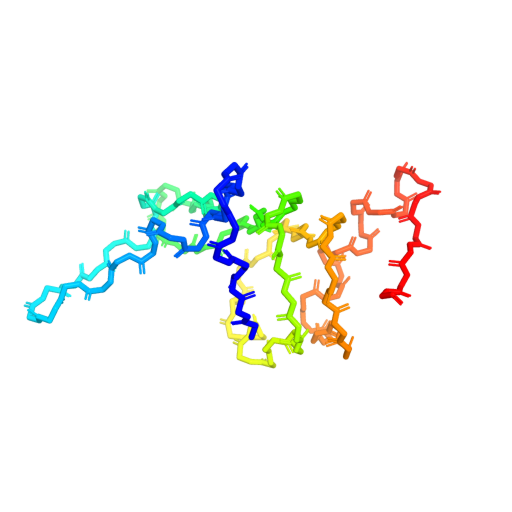5 99 ILE A C 1
ATOM 772 O O . ILE A 1 99 ? 0.294 -14.296 -10.832 1.00 50.25 99 ILE A O 1
ATOM 776 N N . VAL A 1 100 ? 0.408 -12.401 -9.547 1.00 50.72 100 VAL A N 1
ATOM 777 C CA . VAL A 1 100 ? 1.813 -11.971 -9.734 1.00 50.72 100 VAL A CA 1
ATOM 778 C C . VAL A 1 100 ? 2.416 -12.268 -11.110 1.00 50.72 100 VAL A C 1
ATOM 780 O O . VAL A 1 100 ? 2.893 -13.394 -11.347 1.00 50.72 100 VAL A O 1
#

InterPro domains:
  IPR001611 Leucine-rich repeat [PF00560] (64-81)
  IPR013210 Leucine-rich repeat-containing N-terminal, plant-type [PF08263] (13-35)
  IPR032675 Leucine-rich repeat domain superfamily [G3DSA:3.80.10.10] (3-88)
  IPR046956 Receptor-like protein 23-like [PTHR48061] (11-82)

Radius of gyration: 13.73 Å; chains: 1; bounding box: 29×28×31 Å

Organism: Rubus argutus (NCBI:txid59490)

pLDDT: mean 83.73, std 13.33, range [47.69, 96.19]

Foldseek 3Di:
DDADDDDPAAFQCVQVDDDVPDPDLCCPGRQFHADPPPSATATGARASRQDEEEDDLCVLVSQNHQAYHHHNYHYDDDDHPSCVVSVCVVCVVVVHPDHD